Protein AF-A0A5K1GHR9-F1 (afdb_monomer_lite)

Secondary structure (DSSP, 8-state):
---SEEEEES-EEEEEE--GGGTT-EEEEES-EEEEEE-B-SSSS--B-

Foldseek 3Di:
DADAEAEAELEEADEAEDEPNNPNHYYHYYNYYRYHYWYDDPPPDDDTD

Organism: NCBI:txid210225

Sequence (49 aa):
GMAPTFTVDNTSGCQLYLSKTSLGTSITTAKSSEINVLVPKDDGDKDWV

pLDDT: mean 76.44, std 12.08, range [47.16, 89.62]

Radius of gyration: 11.68 Å; chains: 1; bounding box: 29×20×26 Å

Structure (mmCIF, N/CA/C/O backbone):
data_AF-A0A5K1GHR9-F1
#
_entry.id   AF-A0A5K1GHR9-F1
#
loop_
_atom_site.group_PDB
_atom_site.id
_atom_site.type_symbol
_atom_site.label_atom_id
_atom_site.label_alt_id
_atom_site.label_comp_id
_atom_site.label_asym_id
_atom_site.label_entity_id
_atom_site.label_seq_id
_atom_site.pdbx_PDB_ins_code
_atom_site.Cartn_x
_atom_site.Cartn_y
_atom_site.Cartn_z
_atom_site.occupancy
_atom_site.B_iso_or_equiv
_atom_site.auth_seq_id
_atom_site.auth_comp_id
_atom_site.auth_asym_id
_atom_site.auth_atom_id
_atom_site.pdbx_PDB_model_num
ATOM 1 N N . GLY A 1 1 ? -2.282 11.485 11.648 1.00 47.16 1 GLY A N 1
ATOM 2 C CA . GLY A 1 1 ? -2.094 12.450 10.548 1.00 47.16 1 GLY A CA 1
ATOM 3 C C . GLY A 1 1 ? -2.729 11.891 9.295 1.00 47.16 1 GLY A C 1
ATOM 4 O O . GLY A 1 1 ? -2.915 10.684 9.236 1.00 47.16 1 GLY A O 1
ATOM 5 N N . MET A 1 2 ? -3.098 12.746 8.344 1.00 59.59 2 MET A N 1
ATOM 6 C CA . MET A 1 2 ? -3.590 12.325 7.031 1.00 59.59 2 MET A CA 1
ATOM 7 C C . MET A 1 2 ? -2.402 12.312 6.071 1.00 59.59 2 MET A C 1
ATOM 9 O O . MET A 1 2 ? -1.754 13.340 5.893 1.00 59.59 2 MET A O 1
ATOM 13 N N . ALA A 1 3 ? -2.096 11.156 5.495 1.00 66.69 3 ALA A N 1
ATOM 14 C CA . ALA A 1 3 ? -1.087 11.040 4.451 1.00 66.69 3 ALA A CA 1
ATOM 15 C C . ALA A 1 3 ? -1.809 10.953 3.098 1.00 66.69 3 ALA A C 1
ATOM 17 O O . ALA A 1 3 ? -2.617 10.043 2.923 1.00 66.69 3 ALA A O 1
ATOM 18 N N . PRO A 1 4 ? -1.577 11.882 2.156 1.00 74.19 4 PRO A N 1
ATOM 19 C CA . PRO A 1 4 ? -2.289 11.901 0.877 1.00 74.19 4 PRO A CA 1
ATOM 20 C C . PRO A 1 4 ? -1.713 10.922 -0.155 1.00 74.19 4 PRO A C 1
ATOM 22 O O . PRO A 1 4 ? -2.436 10.452 -1.033 1.00 74.19 4 PRO A O 1
ATOM 25 N N . THR A 1 5 ? -0.418 10.605 -0.082 1.00 82.25 5 THR A N 1
ATOM 26 C CA . THR A 1 5 ? 0.229 9.695 -1.035 1.00 82.25 5 THR A CA 1
ATOM 27 C C . THR A 1 5 ? 1.387 8.951 -0.378 1.00 82.25 5 THR A C 1
ATOM 29 O O . THR A 1 5 ? 2.217 9.568 0.288 1.00 82.25 5 THR A O 1
ATOM 32 N N . PHE A 1 6 ? 1.452 7.638 -0.588 1.00 83.94 6 PHE A N 1
ATOM 33 C CA . PHE A 1 6 ? 2.552 6.768 -0.183 1.00 83.94 6 PHE A CA 1
ATOM 34 C C . PHE A 1 6 ? 3.285 6.269 -1.424 1.00 83.94 6 PHE A C 1
ATOM 36 O O . PHE A 1 6 ? 2.657 5.738 -2.338 1.00 83.94 6 PHE A O 1
ATOM 43 N N . THR A 1 7 ? 4.609 6.397 -1.441 1.00 85.94 7 THR A 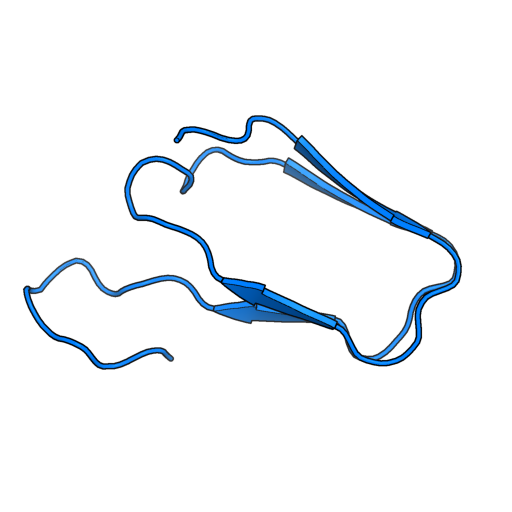N 1
ATOM 44 C CA . THR A 1 7 ? 5.441 5.865 -2.523 1.00 85.94 7 THR A CA 1
ATOM 45 C C . THR A 1 7 ? 6.389 4.824 -1.960 1.00 85.94 7 THR A C 1
ATOM 47 O O . THR A 1 7 ? 7.146 5.113 -1.036 1.00 85.94 7 THR A O 1
ATOM 50 N N . VAL A 1 8 ? 6.339 3.620 -2.519 1.00 85.56 8 VAL A N 1
ATOM 51 C CA . VAL A 1 8 ? 7.219 2.506 -2.169 1.00 85.56 8 VAL A CA 1
ATOM 52 C C . VAL A 1 8 ? 8.085 2.210 -3.386 1.00 85.56 8 VAL A C 1
ATOM 54 O O . VAL A 1 8 ? 7.566 1.786 -4.417 1.00 85.56 8 VAL A O 1
ATOM 57 N N . ASP A 1 9 ? 9.388 2.466 -3.287 1.00 89.62 9 ASP A N 1
ATOM 58 C CA . ASP A 1 9 ? 10.348 2.207 -4.363 1.00 89.62 9 ASP A CA 1
ATOM 59 C C . ASP A 1 9 ? 11.426 1.224 -3.902 1.00 89.62 9 ASP A C 1
ATOM 61 O O . ASP A 1 9 ? 11.921 1.313 -2.776 1.00 89.62 9 ASP A O 1
ATOM 65 N N . ASN A 1 10 ? 11.757 0.271 -4.775 1.00 88.06 10 ASN A N 1
ATOM 66 C CA . ASN A 1 10 ? 12.791 -0.749 -4.593 1.00 88.06 10 ASN A CA 1
ATOM 67 C C . ASN A 1 10 ? 12.783 -1.432 -3.208 1.00 88.06 10 ASN A C 1
ATOM 69 O O . ASN A 1 10 ? 13.832 -1.639 -2.597 1.00 88.06 10 ASN A O 1
ATOM 73 N N . THR A 1 11 ? 11.593 -1.738 -2.686 1.00 85.62 11 THR A N 1
ATOM 74 C CA . THR A 1 11 ? 11.411 -2.321 -1.351 1.00 85.62 11 THR A CA 1
ATOM 75 C C . THR A 1 11 ? 10.818 -3.723 -1.452 1.00 85.62 11 THR A C 1
ATOM 77 O O . THR A 1 11 ? 9.840 -3.943 -2.164 1.00 85.62 11 THR A O 1
ATOM 80 N N . SER A 1 12 ? 11.379 -4.669 -0.702 1.00 84.25 12 SER A N 1
ATOM 81 C CA . SER A 1 12 ? 10.867 -6.037 -0.583 1.00 84.25 12 SER A CA 1
ATOM 82 C C . SER A 1 12 ? 10.340 -6.247 0.834 1.00 84.25 12 SER A C 1
ATOM 84 O O . SER A 1 12 ? 11.123 -6.248 1.781 1.00 84.25 12 SER A O 1
ATOM 86 N N . GLY A 1 13 ? 9.019 -6.372 0.975 1.00 85.56 13 GLY A N 1
ATOM 87 C CA . GLY A 1 13 ? 8.339 -6.567 2.255 1.00 85.56 13 GLY A CA 1
ATOM 88 C C . GLY A 1 13 ? 8.044 -5.253 2.975 1.00 85.56 13 GLY A C 1
ATOM 89 O O . GLY A 1 13 ? 8.883 -4.725 3.702 1.00 85.56 13 GLY A O 1
ATOM 90 N N . CYS A 1 14 ? 6.830 -4.721 2.814 1.00 82.69 14 CYS A N 1
ATOM 91 C CA . CYS A 1 14 ? 6.383 -3.526 3.536 1.00 82.69 14 CYS A CA 1
ATOM 92 C C . CYS A 1 14 ? 4.947 -3.701 4.035 1.00 82.69 14 CYS A C 1
ATOM 94 O O . CYS A 1 14 ? 4.080 -4.136 3.282 1.00 82.69 14 CYS A O 1
ATOM 96 N N . GLN A 1 15 ? 4.692 -3.341 5.296 1.00 87.50 15 GLN A N 1
ATOM 97 C CA . GLN A 1 15 ? 3.350 -3.310 5.875 1.00 87.50 15 GLN A CA 1
ATOM 98 C C . GLN A 1 15 ? 2.922 -1.856 6.072 1.00 87.50 15 GLN A C 1
ATOM 100 O O . GLN A 1 15 ? 3.476 -1.134 6.902 1.00 87.50 15 GLN A O 1
ATOM 105 N N . LEU A 1 16 ? 1.947 -1.424 5.280 1.00 84.69 16 LEU A N 1
ATOM 106 C CA . LEU A 1 16 ? 1.378 -0.087 5.325 1.00 84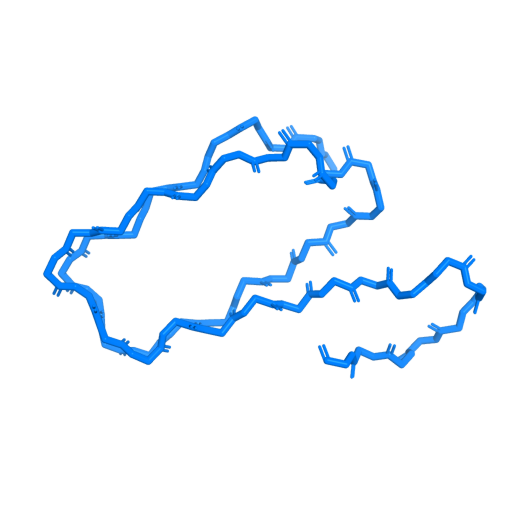.69 16 LEU A CA 1
ATOM 107 C C . LEU A 1 16 ? 0.149 -0.095 6.223 1.00 84.69 16 LEU A C 1
ATOM 109 O O . LEU A 1 16 ? -0.894 -0.629 5.865 1.00 84.69 16 LEU A O 1
ATOM 113 N N . TYR A 1 17 ? 0.284 0.526 7.386 1.00 83.38 17 TYR A N 1
ATOM 114 C CA . TYR A 1 17 ? -0.784 0.664 8.362 1.00 83.38 17 TYR A CA 1
ATOM 115 C C . TYR A 1 17 ? -1.511 1.989 8.146 1.00 83.38 17 TYR A C 1
ATOM 117 O O . TYR A 1 17 ? -0.981 3.063 8.442 1.00 83.38 17 TYR A O 1
ATOM 125 N N . LEU A 1 18 ? -2.721 1.921 7.598 1.00 78.06 18 LEU A N 1
ATOM 126 C CA . LEU A 1 18 ? -3.534 3.101 7.341 1.00 78.06 18 LEU A CA 1
ATOM 127 C C . LEU A 1 18 ? -4.396 3.444 8.557 1.00 78.06 18 LEU A C 1
ATOM 129 O O . LEU A 1 18 ? -4.783 2.592 9.346 1.00 78.06 18 LEU A O 1
ATOM 133 N N . SER A 1 19 ? -4.707 4.726 8.719 1.00 76.38 19 SER A N 1
ATOM 134 C CA . SER A 1 19 ? -5.732 5.188 9.656 1.00 76.38 19 SER A CA 1
ATOM 135 C C . SE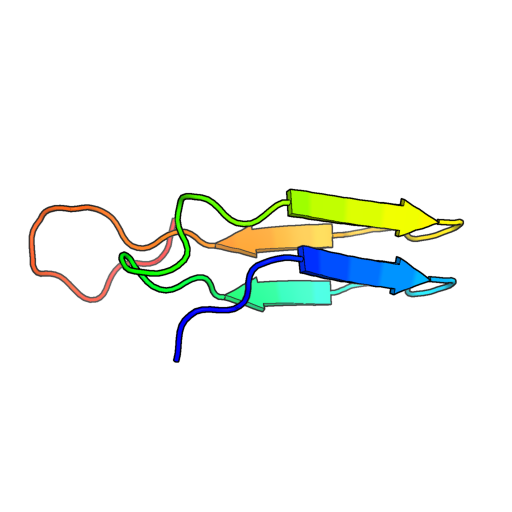R A 1 19 ? -7.052 5.388 8.915 1.00 76.38 19 SER A C 1
ATOM 137 O O . SER A 1 19 ? -7.046 5.654 7.714 1.00 76.38 19 SER A O 1
ATOM 139 N N . LYS A 1 20 ? -8.193 5.372 9.618 1.00 73.69 20 LYS A N 1
ATOM 140 C CA . LYS A 1 20 ? -9.503 5.699 9.011 1.00 73.69 20 LYS A CA 1
ATOM 141 C C . LYS A 1 20 ? -9.508 7.053 8.291 1.00 73.69 20 LYS A C 1
ATOM 143 O O . LYS A 1 20 ? -10.112 7.222 7.242 1.00 73.69 20 LYS A O 1
ATOM 148 N N . THR A 1 21 ? -8.764 8.018 8.821 1.00 74.06 21 THR A N 1
ATOM 149 C CA . THR A 1 21 ? -8.580 9.346 8.215 1.00 74.06 21 THR A CA 1
ATOM 150 C C . THR A 1 21 ? -7.720 9.350 6.947 1.00 74.06 21 THR A C 1
ATOM 152 O O . THR A 1 21 ? -7.680 10.364 6.260 1.00 74.06 21 THR A O 1
ATOM 155 N N . SER A 1 22 ? -7.045 8.243 6.630 1.00 71.50 22 SER A N 1
ATOM 156 C CA . SER A 1 22 ? -6.163 8.073 5.468 1.00 71.50 22 SER A CA 1
ATOM 157 C C . SER A 1 22 ? -6.711 7.059 4.449 1.00 71.50 22 SER A C 1
ATOM 159 O O . SER A 1 22 ? -5.969 6.615 3.578 1.00 71.50 22 SER A O 1
ATOM 161 N N . LEU A 1 23 ? -8.007 6.717 4.512 1.00 73.06 23 LEU A N 1
ATOM 162 C CA . LEU A 1 23 ? -8.685 5.841 3.536 1.00 73.06 23 LEU A CA 1
ATOM 163 C C . LEU A 1 23 ? -8.668 6.394 2.098 1.00 73.06 23 LEU A C 1
ATOM 165 O O . LEU A 1 23 ? -8.800 5.634 1.148 1.00 73.06 23 LEU A O 1
ATOM 169 N N . GLY A 1 24 ? -8.486 7.706 1.933 1.00 75.88 24 GLY A N 1
ATOM 170 C CA . GLY A 1 24 ? -8.361 8.363 0.627 1.00 75.88 24 GLY A CA 1
ATOM 171 C C . GLY A 1 24 ? -6.928 8.467 0.094 1.00 75.88 24 GLY A C 1
ATOM 172 O O . GLY A 1 24 ? -6.687 9.248 -0.823 1.00 75.88 24 GLY A O 1
ATOM 173 N N . THR A 1 25 ? -5.960 7.768 0.691 1.00 80.75 25 THR A N 1
ATOM 174 C CA . THR A 1 25 ? -4.559 7.861 0.263 1.00 80.75 25 THR A CA 1
ATOM 175 C C . THR A 1 25 ? -4.309 7.115 -1.048 1.00 80.75 25 THR A C 1
ATOM 177 O O . THR A 1 25 ? -4.908 6.073 -1.306 1.00 80.75 25 THR A O 1
ATOM 180 N N . SER A 1 26 ? -3.384 7.611 -1.868 1.00 84.62 26 SER A N 1
ATOM 181 C CA . SER A 1 26 ? -2.909 6.899 -3.063 1.00 84.62 26 SER A CA 1
ATOM 182 C C . SER A 1 26 ? -1.581 6.200 -2.794 1.00 84.62 26 SER A C 1
ATOM 184 O O . SER A 1 26 ? -0.669 6.811 -2.244 1.00 84.62 26 SER A O 1
ATOM 186 N N . ILE A 1 27 ? -1.441 4.938 -3.207 1.00 85.38 27 ILE A N 1
ATOM 187 C CA . ILE A 1 27 ? -0.207 4.159 -3.030 1.00 85.38 27 ILE A CA 1
ATOM 188 C C . ILE A 1 27 ? 0.428 3.919 -4.401 1.00 85.38 27 ILE A C 1
ATOM 190 O O . ILE A 1 27 ? -0.185 3.315 -5.277 1.00 85.38 27 ILE A O 1
ATOM 194 N N . THR A 1 28 ? 1.655 4.398 -4.591 1.00 88.19 28 THR A N 1
ATOM 195 C CA . THR A 1 28 ? 2.451 4.191 -5.807 1.00 88.19 28 THR A CA 1
ATOM 196 C C . THR A 1 28 ? 3.611 3.260 -5.498 1.00 88.19 28 THR A C 1
ATOM 198 O O . THR A 1 28 ? 4.391 3.518 -4.586 1.00 88.19 28 THR A O 1
ATOM 201 N N . THR A 1 29 ? 3.743 2.177 -6.258 1.00 86.12 29 THR A N 1
ATOM 202 C CA . THR A 1 29 ? 4.752 1.142 -6.009 1.00 86.12 29 THR A CA 1
ATOM 203 C C . THR A 1 29 ? 5.652 0.978 -7.228 1.00 86.12 29 THR A C 1
ATOM 205 O O . THR A 1 29 ? 5.150 0.763 -8.331 1.00 86.12 29 THR A O 1
ATOM 208 N N . ALA A 1 30 ? 6.969 1.041 -7.049 1.00 88.81 30 ALA A N 1
ATOM 209 C CA . ALA A 1 30 ? 7.961 0.877 -8.106 1.00 88.81 30 ALA A CA 1
ATOM 210 C C . ALA A 1 30 ? 8.998 -0.177 -7.697 1.00 88.81 30 ALA A C 1
ATOM 212 O O . ALA A 1 30 ? 9.535 -0.132 -6.594 1.00 88.81 30 ALA A O 1
ATOM 213 N N . LYS A 1 31 ? 9.226 -1.183 -8.557 1.00 88.44 31 LYS A N 1
ATOM 214 C CA . LYS A 1 31 ? 10.167 -2.305 -8.321 1.00 88.44 31 LYS A CA 1
ATOM 215 C C . LYS A 1 31 ? 10.081 -2.924 -6.916 1.00 88.44 31 LYS A C 1
ATOM 217 O O . LYS A 1 31 ? 11.091 -3.316 -6.344 1.00 88.44 31 LYS A O 1
ATOM 222 N N . SER A 1 32 ? 8.881 -2.975 -6.353 1.00 85.25 32 SER A N 1
ATOM 223 C CA . SER A 1 32 ? 8.663 -3.391 -4.973 1.00 85.25 32 SER A CA 1
ATOM 224 C C . SER A 1 32 ? 7.820 -4.659 -4.929 1.00 85.25 32 SER A C 1
ATOM 226 O O . SER A 1 32 ? 6.939 -4.851 -5.768 1.00 85.25 32 SER A O 1
ATOM 228 N N . SER A 1 33 ? 8.108 -5.530 -3.970 1.00 82.56 33 SER A N 1
ATOM 229 C CA . SER A 1 33 ? 7.457 -6.829 -3.790 1.00 82.56 33 SER A CA 1
ATOM 230 C C . SER A 1 33 ? 6.949 -6.969 -2.357 1.00 82.56 33 SER A C 1
ATOM 232 O O . SER A 1 33 ? 7.488 -6.340 -1.451 1.00 82.56 33 SER A O 1
ATOM 234 N N . GLU A 1 34 ? 5.916 -7.791 -2.142 1.00 89.00 34 GLU A N 1
ATOM 235 C CA . GLU A 1 34 ? 5.382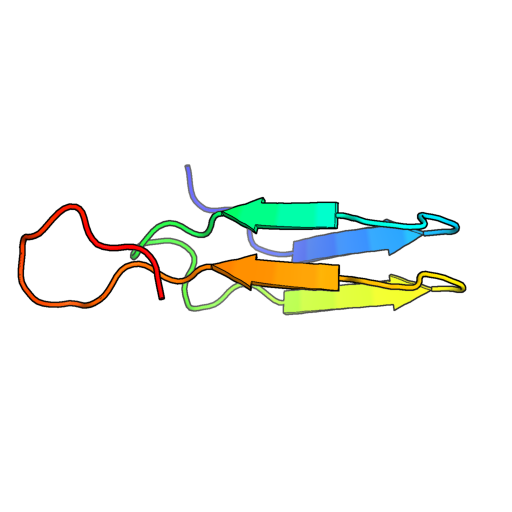 -8.091 -0.797 1.00 89.00 34 GLU A CA 1
ATOM 236 C C . GLU A 1 34 ? 4.865 -6.847 -0.042 1.00 89.00 34 GLU A C 1
ATOM 238 O O . GLU A 1 34 ? 5.157 -6.628 1.134 1.00 89.00 34 GLU A O 1
ATOM 243 N N . ILE A 1 35 ? 4.092 -6.004 -0.732 1.00 86.00 35 ILE A N 1
ATOM 244 C CA . ILE A 1 35 ? 3.439 -4.843 -0.117 1.00 86.00 35 ILE A CA 1
ATOM 245 C C . ILE A 1 35 ? 2.090 -5.285 0.446 1.00 86.00 35 ILE A C 1
ATOM 247 O O . ILE A 1 35 ? 1.205 -5.683 -0.309 1.00 86.00 35 ILE A O 1
ATOM 251 N N . ASN A 1 36 ? 1.935 -5.188 1.764 1.00 85.44 36 ASN A N 1
ATOM 252 C CA . ASN A 1 36 ? 0.686 -5.454 2.461 1.00 85.44 36 ASN A CA 1
ATOM 253 C C . ASN A 1 36 ? 0.098 -4.148 3.008 1.00 85.44 36 ASN A C 1
ATOM 255 O O . ASN A 1 36 ? 0.815 -3.366 3.631 1.00 85.44 36 ASN A O 1
ATOM 259 N N . VAL A 1 37 ? -1.193 -3.901 2.787 1.00 84.44 37 VAL A N 1
ATOM 260 C CA . VAL A 1 37 ? -1.876 -2.670 3.215 1.00 84.44 37 VAL A CA 1
ATOM 261 C C . VAL A 1 37 ? -2.962 -3.039 4.211 1.00 84.44 37 VAL A C 1
ATOM 263 O O . VAL A 1 37 ? -3.950 -3.661 3.839 1.00 84.44 37 VAL A O 1
ATOM 266 N N . LEU A 1 38 ? -2.784 -2.630 5.464 1.00 84.00 38 LEU A N 1
ATOM 267 C CA . LEU A 1 38 ? -3.719 -2.891 6.547 1.00 84.00 38 LEU A CA 1
ATOM 268 C C . LEU A 1 38 ? -4.599 -1.666 6.767 1.00 84.00 38 LEU A C 1
ATOM 270 O O . LEU A 1 38 ? -4.118 -0.571 7.082 1.00 84.00 38 LEU A O 1
ATOM 274 N N . VAL A 1 39 ? -5.903 -1.873 6.610 1.00 79.56 39 VAL A N 1
ATOM 275 C CA . VAL A 1 39 ? -6.932 -0.856 6.823 1.00 79.56 39 VAL A CA 1
ATOM 276 C C . VAL A 1 39 ? -7.765 -1.210 8.057 1.00 79.56 39 VAL A C 1
ATOM 278 O O . VAL A 1 39 ? -8.282 -2.323 8.151 1.00 79.56 39 VAL A O 1
ATOM 281 N N . PRO A 1 40 ? -7.922 -0.289 9.022 1.00 74.06 40 PRO A N 1
ATOM 282 C CA . PRO A 1 40 ? -8.742 -0.532 10.196 1.00 74.06 40 PRO A CA 1
ATOM 283 C C . PRO A 1 40 ? -10.210 -0.613 9.777 1.00 74.06 40 PRO A C 1
ATOM 285 O O . PRO A 1 40 ? -10.707 0.269 9.070 1.00 74.06 40 PRO A O 1
ATOM 288 N N . LYS A 1 41 ? -10.913 -1.657 10.228 1.00 65.69 41 LYS A N 1
ATOM 289 C CA . LYS A 1 41 ? -12.360 -1.781 10.023 1.00 65.69 41 LYS A CA 1
ATOM 290 C C . LYS A 1 41 ? -13.115 -0.687 10.772 1.00 65.69 41 LYS A C 1
ATOM 292 O O . LYS A 1 41 ? -12.654 -0.135 11.773 1.00 65.69 41 LYS A O 1
ATOM 297 N N . ASP A 1 42 ? -14.290 -0.345 10.251 1.00 57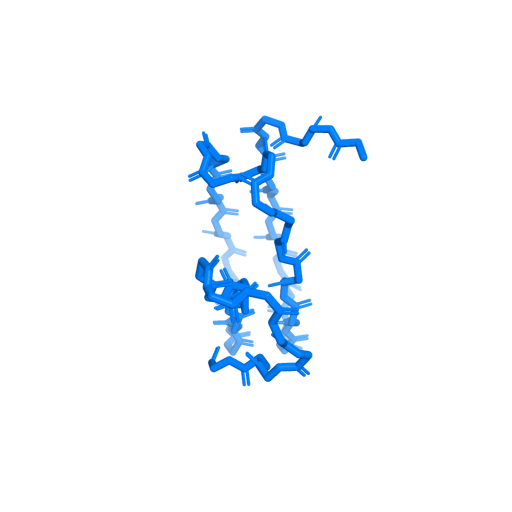.91 42 ASP A N 1
ATOM 298 C CA . ASP A 1 42 ? -15.043 0.805 10.742 1.00 57.91 42 ASP A CA 1
ATOM 299 C C . ASP A 1 42 ? -15.665 0.591 12.132 1.00 57.91 42 ASP A C 1
ATOM 301 O O . ASP A 1 42 ? -15.971 1.549 12.844 1.00 57.91 42 ASP A O 1
ATOM 305 N N . ASP A 1 43 ? -15.750 -0.653 12.579 1.00 55.25 43 ASP A N 1
ATOM 306 C CA . ASP A 1 43 ? -16.386 -1.004 13.838 1.00 55.25 43 ASP A CA 1
ATOM 307 C C . ASP A 1 43 ? -15.356 -1.074 14.967 1.00 55.25 43 ASP A C 1
ATOM 309 O O . ASP A 1 43 ? -14.837 -2.141 15.250 1.00 55.25 43 ASP A O 1
ATOM 313 N N . GLY A 1 44 ? -15.005 0.094 15.521 1.00 56.84 44 GLY A N 1
ATOM 314 C CA . GLY A 1 44 ? -14.480 0.316 16.882 1.00 56.84 44 GLY A CA 1
ATOM 315 C C . GLY A 1 44 ? -13.255 -0.451 17.406 1.00 56.84 44 GLY A C 1
ATOM 316 O O . GLY A 1 44 ? -12.751 -0.072 18.462 1.00 56.84 44 GLY A O 1
ATOM 317 N N . ASP A 1 45 ? -12.758 -1.472 16.721 1.00 52.16 45 ASP A N 1
ATOM 318 C CA . ASP A 1 45 ? -12.005 -2.537 17.363 1.00 52.16 45 ASP A CA 1
ATOM 319 C C . ASP A 1 45 ? -10.683 -2.827 16.664 1.00 52.16 45 ASP A C 1
ATOM 321 O O . ASP A 1 45 ? -10.498 -2.644 15.460 1.00 52.16 45 ASP A O 1
ATOM 325 N N . LYS A 1 46 ? -9.727 -3.224 17.493 1.00 53.22 46 LYS A N 1
ATOM 326 C CA . LYS A 1 46 ? -8.285 -3.266 17.241 1.00 53.22 46 LYS A CA 1
ATOM 327 C C . LYS A 1 46 ? -7.845 -4.429 16.344 1.00 53.2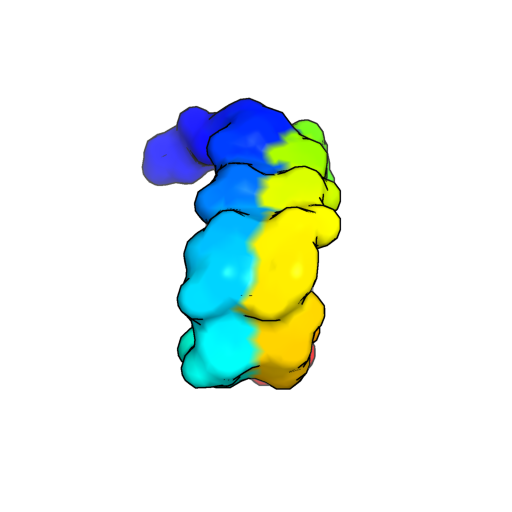2 46 LYS A C 1
ATOM 329 O O . LYS A 1 46 ? -6.703 -4.870 16.457 1.00 53.22 46 LYS A O 1
ATOM 334 N N . ASP A 1 47 ? -8.712 -4.885 15.449 1.00 57.97 47 ASP A N 1
ATOM 335 C CA . ASP A 1 47 ? -8.435 -5.997 14.549 1.00 57.97 47 ASP A CA 1
ATOM 336 C C . ASP A 1 47 ? -8.108 -5.486 13.146 1.00 57.97 47 ASP A C 1
ATOM 338 O O . ASP A 1 47 ? -8.946 -4.975 12.397 1.00 57.97 47 ASP A O 1
ATOM 342 N N . TRP A 1 48 ? -6.826 -5.609 12.818 1.00 57.41 48 TRP A N 1
ATOM 343 C CA . TRP A 1 48 ? -6.259 -5.316 11.513 1.00 57.41 48 TRP A CA 1
ATOM 344 C C . TRP A 1 48 ? -6.501 -6.540 10.623 1.00 57.41 48 TRP A C 1
ATOM 346 O O . TRP A 1 48 ? -6.143 -7.653 11.011 1.00 57.41 48 TRP A O 1
ATOM 356 N N . VAL A 1 49 ? -7.129 -6.342 9.463 1.00 57.12 49 VAL A N 1
ATOM 357 C CA . VAL A 1 49 ? -7.358 -7.389 8.450 1.00 57.12 49 VAL A CA 1
ATOM 358 C C . VAL A 1 49 ? -6.397 -7.259 7.283 1.00 57.12 49 VAL A C 1
ATOM 360 O O . VAL A 1 49 ? -5.963 -6.115 7.009 1.00 57.12 49 VAL A O 1
#

InterPro domains:
  IPR001837 Adenylate cyclase-associated CAP [PTHR10652] (1-47)
  IPR013912 Adenylate cyclase-associated CAP, C-terminal [PF08603] (1-47)
  IPR016098 Cyclase-associated protein CAP/septum formation inhibitor MinC, C-terminal [G3DSA:2.160.20.70] (1-49)
  IPR017901 C-CAP/cofactor C-like domain [PS51329] (1-49)
  IPR036223 Adenylate cyclase-associated CAP, C-terminal superfamily [SSF69340] (1-46)